Protein AF-A0A9E4XJD5-F1 (afdb_monomer)

Sequence (82 aa):
KTRFTVKFIERAANGQLKTVTHLSKLLKGALVRHLVSNSAEAGTAESALELVAGFSHPEGYVFRPELTAEVERATEIVFLRD

Secondary structure (DSSP, 8-state):
---EEEEEEEE-TTS-EEE--SSHHHHHHHHHHHHHHTTTT-SSHHHHHHHHHT-B-TTS-EE-GGG-EEETTEEEEEEEE-

Radius of gyration: 12.83 Å; Cα contacts (8 Å, |Δi|>4): 118; chains: 1; bounding box: 29×27×34 Å

Mean predicted aligned error: 4.0 Å

pLDDT: mean 90.01, std 6.78, range [60.28, 96.75]

Structure (mmCIF, N/CA/C/O backbone):
data_AF-A0A9E4XJD5-F1
#
_entry.id   AF-A0A9E4XJD5-F1
#
loop_
_atom_site.group_PDB
_atom_site.id
_atom_site.type_symbol
_atom_site.label_atom_id
_atom_site.label_alt_id
_atom_site.label_comp_id
_atom_site.label_asym_id
_atom_site.label_entity_id
_atom_site.label_seq_id
_atom_site.pdbx_PDB_ins_code
_atom_site.Cartn_x
_atom_site.Cartn_y
_atom_site.Cartn_z
_atom_site.occupancy
_atom_site.B_iso_or_equiv
_atom_site.auth_seq_id
_atom_site.auth_comp_id
_atom_site.auth_asym_id
_atom_site.auth_atom_id
_atom_site.pdbx_PDB_model_num
ATOM 1 N N . LYS A 1 1 ? 4.840 14.303 -14.400 1.00 60.28 1 LYS A N 1
ATOM 2 C CA . LYS A 1 1 ? 5.506 13.187 -13.684 1.00 60.28 1 LYS A CA 1
ATOM 3 C C . LYS A 1 1 ? 4.462 12.576 -12.760 1.00 60.28 1 LYS A C 1
ATOM 5 O O . LYS A 1 1 ? 3.953 13.312 -11.925 1.00 60.28 1 LYS A O 1
ATOM 10 N N . THR A 1 2 ? 4.074 1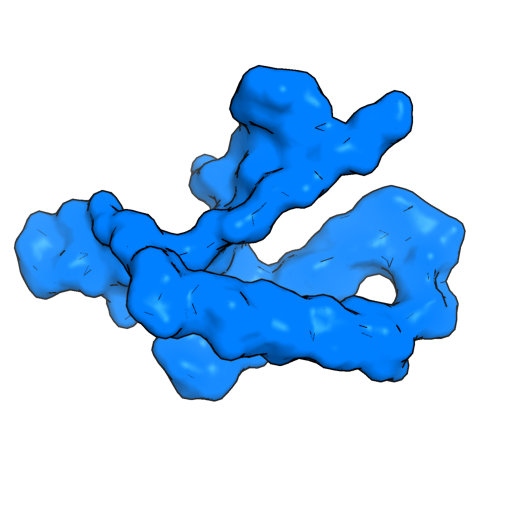1.321 -12.970 1.00 74.94 2 THR A N 1
ATOM 11 C CA . THR A 1 2 ? 3.037 10.652 -12.165 1.00 74.94 2 THR A CA 1
ATOM 12 C C . THR A 1 2 ? 3.547 10.466 -10.737 1.00 74.94 2 THR A C 1
ATOM 14 O O . THR A 1 2 ? 4.666 9.987 -10.548 1.00 74.94 2 THR A O 1
ATOM 17 N N . ARG A 1 3 ? 2.780 10.918 -9.738 1.00 85.94 3 ARG A N 1
ATOM 18 C CA . ARG A 1 3 ? 3.135 10.825 -8.315 1.00 85.94 3 ARG A CA 1
ATOM 19 C C . ARG A 1 3 ? 2.242 9.779 -7.661 1.00 85.94 3 ARG A C 1
ATOM 21 O O . ARG A 1 3 ? 1.028 9.870 -7.776 1.00 85.94 3 ARG A O 1
ATOM 28 N N . PHE A 1 4 ? 2.840 8.841 -6.938 1.00 87.81 4 PHE A N 1
ATOM 29 C CA . PHE A 1 4 ? 2.111 7.889 -6.104 1.00 87.81 4 PHE A CA 1
ATOM 30 C C . PHE A 1 4 ? 2.386 8.197 -4.636 1.00 87.81 4 PHE A C 1
ATOM 32 O O . PHE A 1 4 ? 3.530 8.463 -4.254 1.00 87.81 4 PHE A O 1
ATOM 39 N N . THR A 1 5 ? 1.347 8.173 -3.812 1.00 91.94 5 THR A N 1
ATOM 40 C CA . THR A 1 5 ? 1.468 8.163 -2.352 1.00 91.94 5 THR A CA 1
ATOM 41 C C . THR A 1 5 ? 0.943 6.832 -1.837 1.00 91.94 5 THR A C 1
ATOM 43 O O . THR A 1 5 ? 0.101 6.204 -2.465 1.00 91.94 5 THR A O 1
ATOM 46 N N . VAL A 1 6 ? 1.480 6.364 -0.711 1.00 93.19 6 VAL A N 1
ATOM 47 C CA . VAL A 1 6 ? 1.057 5.096 -0.105 1.00 93.19 6 VAL A CA 1
ATOM 48 C C . VAL A 1 6 ? 0.603 5.354 1.316 1.00 93.19 6 VAL A C 1
ATOM 50 O O . VAL A 1 6 ? 1.332 5.981 2.105 1.00 93.19 6 VAL A O 1
ATOM 53 N N . LYS A 1 7 ? -0.578 4.835 1.636 1.00 94.69 7 LYS A N 1
ATOM 54 C CA . LYS A 1 7 ? -1.226 4.956 2.932 1.00 94.69 7 LYS A CA 1
ATOM 55 C C . LYS A 1 7 ? -1.574 3.577 3.470 1.00 94.69 7 LYS A C 1
ATOM 57 O O . LYS A 1 7 ? -2.160 2.750 2.782 1.00 94.69 7 LYS A O 1
ATOM 62 N N . PHE A 1 8 ? -1.207 3.360 4.725 1.00 95.75 8 PHE A N 1
ATOM 63 C CA . PHE A 1 8 ? -1.555 2.161 5.472 1.00 95.75 8 PHE A CA 1
ATOM 64 C C . PHE A 1 8 ? -2.620 2.545 6.485 1.00 95.75 8 PHE A C 1
ATOM 66 O O . PHE A 1 8 ? -2.439 3.497 7.255 1.00 95.75 8 PHE A O 1
ATOM 73 N N . ILE A 1 9 ? -3.737 1.835 6.445 1.00 96.19 9 ILE A N 1
ATOM 74 C CA . ILE A 1 9 ? -4.868 2.049 7.332 1.00 96.19 9 ILE A CA 1
ATOM 75 C C . ILE A 1 9 ? -5.234 0.755 8.050 1.00 96.19 9 ILE A 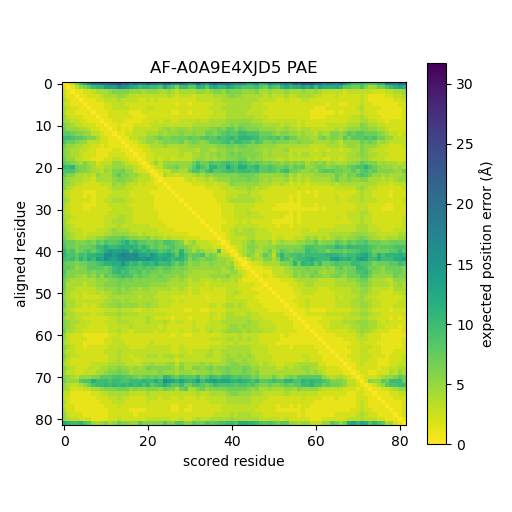C 1
ATOM 77 O O . ILE A 1 9 ? -4.953 -0.346 7.582 1.00 96.19 9 ILE A O 1
ATOM 81 N N . GLU A 1 10 ? -5.880 0.915 9.190 1.00 95.75 10 GLU A N 1
ATOM 82 C CA . GLU A 1 10 ? -6.382 -0.171 10.018 1.00 95.75 10 GLU A CA 1
ATOM 83 C C . GLU A 1 10 ? -7.857 0.033 10.312 1.00 95.75 10 GLU A C 1
ATOM 85 O O . GLU A 1 10 ? -8.297 1.167 10.544 1.00 95.75 10 GLU A O 1
ATOM 90 N N . ARG A 1 11 ? -8.607 -1.066 10.355 1.00 94.88 11 ARG A N 1
ATOM 91 C CA . ARG A 1 11 ? -9.955 -1.072 10.905 1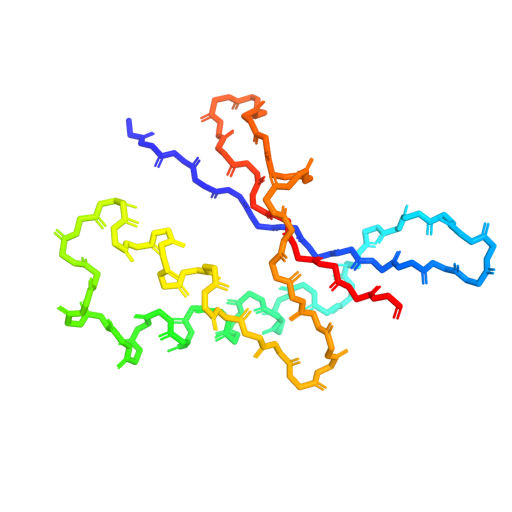.00 94.88 11 ARG A CA 1
ATOM 92 C C . ARG A 1 11 ? -9.873 -1.222 12.422 1.00 94.88 11 ARG A C 1
ATOM 94 O O . ARG A 1 11 ? -9.360 -2.195 12.957 1.00 94.88 11 ARG A O 1
ATOM 101 N N . ALA A 1 12 ? -10.361 -0.219 13.139 1.00 91.06 12 ALA A N 1
ATOM 102 C CA . ALA A 1 12 ? -10.506 -0.299 14.584 1.00 91.06 12 ALA A CA 1
ATOM 103 C C . ALA A 1 12 ? -11.699 -1.193 14.962 1.00 91.06 12 ALA A C 1
ATOM 105 O O . ALA A 1 12 ? -12.621 -1.382 14.171 1.00 91.06 12 ALA A O 1
ATOM 106 N N . ALA A 1 13 ? -11.739 -1.660 16.214 1.00 91.19 13 ALA A N 1
ATOM 107 C CA . ALA A 1 13 ? -12.819 -2.512 16.730 1.00 91.19 13 ALA A CA 1
ATOM 108 C C . ALA A 1 13 ? -14.230 -1.900 16.593 1.00 91.19 13 ALA A C 1
ATOM 110 O O . ALA A 1 13 ? -15.219 -2.619 16.527 1.00 91.19 13 ALA A O 1
ATOM 111 N N . ASN A 1 14 ? -14.332 -0.570 16.522 1.00 92.81 14 ASN A N 1
ATOM 112 C CA . ASN A 1 14 ? -15.587 0.152 16.289 1.00 92.81 14 ASN A CA 1
ATOM 113 C C . ASN A 1 14 ? -15.927 0.335 14.793 1.00 92.81 14 ASN A C 1
ATOM 115 O O . ASN A 1 14 ? -16.794 1.137 14.455 1.00 92.81 14 ASN A O 1
ATOM 119 N N . GLY A 1 15 ? -15.205 -0.336 13.893 1.00 91.94 15 GLY A N 1
ATOM 120 C CA . GLY A 1 15 ? -15.379 -0.271 12.443 1.00 91.94 15 GLY A CA 1
ATOM 121 C C . GLY A 1 15 ? -14.736 0.941 11.763 1.00 91.94 15 GLY A C 1
ATOM 122 O O . GLY A 1 15 ? -14.706 0.984 10.532 1.00 91.94 15 GLY A O 1
ATOM 123 N N . GLN A 1 16 ? -14.197 1.907 12.516 1.00 94.69 16 GLN A N 1
ATOM 124 C CA . GLN A 1 16 ? -13.582 3.105 11.940 1.00 94.69 16 GLN A CA 1
ATOM 125 C C . GLN A 1 16 ? -12.232 2.798 11.293 1.00 94.69 16 GLN A C 1
ATOM 127 O O . GLN A 1 16 ? -11.396 2.109 11.875 1.00 94.69 16 GLN A O 1
ATOM 132 N N . LEU A 1 17 ? -11.990 3.390 10.124 1.00 95.00 17 LEU A N 1
ATOM 133 C CA . LEU A 1 17 ? -10.698 3.333 9.448 1.00 95.00 17 LEU A CA 1
ATOM 134 C C . LEU A 1 17 ? -9.759 4.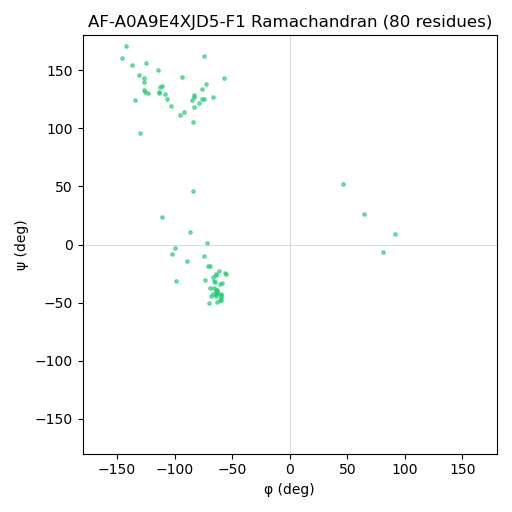404 10.009 1.00 95.00 17 LEU A C 1
ATOM 136 O O . LEU A 1 17 ? -10.114 5.582 10.075 1.00 95.00 17 LEU A O 1
ATOM 140 N N . LYS A 1 18 ? -8.548 4.006 10.402 1.00 94.31 18 LYS A N 1
ATOM 141 C CA . LYS A 1 18 ? -7.531 4.902 10.969 1.00 94.31 18 LYS A CA 1
ATOM 142 C C . LYS A 1 18 ? -6.224 4.787 10.208 1.00 94.31 18 LYS A C 1
ATOM 144 O O . LYS A 1 18 ? -5.805 3.695 9.850 1.00 94.31 18 LYS A O 1
ATOM 149 N N . THR A 1 19 ? -5.558 5.919 9.989 1.00 93.12 19 THR A N 1
ATOM 150 C CA . THR A 1 19 ? -4.220 5.925 9.379 1.00 93.12 19 THR A CA 1
ATOM 151 C C . THR A 1 19 ? -3.179 5.488 10.397 1.00 93.12 19 THR A C 1
ATOM 153 O O . THR A 1 19 ? -3.146 5.995 11.518 1.00 93.12 19 THR A O 1
ATOM 156 N N . VAL A 1 20 ? -2.291 4.592 9.982 1.00 89.12 20 VAL A N 1
ATOM 157 C CA . VAL A 1 20 ? -1.213 4.075 10.822 1.00 89.12 20 VAL A CA 1
ATOM 158 C C . VAL A 1 20 ? 0.052 4.871 10.557 1.00 89.12 20 VAL A C 1
ATOM 160 O O . VAL A 1 20 ? 0.645 4.764 9.484 1.00 89.12 20 VAL A O 1
ATOM 163 N N . THR A 1 21 ? 0.483 5.663 11.537 1.00 85.12 21 THR A N 1
ATOM 164 C CA . THR A 1 21 ? 1.642 6.566 11.411 1.00 85.12 21 THR A CA 1
ATOM 165 C C . THR A 1 21 ? 2.934 5.995 12.002 1.00 85.12 21 THR A C 1
ATOM 167 O O . THR A 1 21 ? 4.022 6.268 11.494 1.00 85.12 21 THR A O 1
ATOM 170 N N . HIS A 1 22 ? 2.836 5.170 13.048 1.00 87.00 22 HIS A N 1
ATOM 171 C CA . HIS A 1 22 ? 3.998 4.643 13.769 1.00 87.00 22 HIS A CA 1
ATOM 172 C C . HIS A 1 22 ? 4.757 3.561 12.978 1.00 87.00 22 HIS A C 1
ATOM 174 O O . HIS A 1 22 ? 5.982 3.501 13.057 1.00 87.00 22 HIS A O 1
ATOM 180 N N . LEU A 1 23 ? 4.063 2.782 12.134 1.00 89.69 23 LEU A N 1
ATOM 181 C CA . LEU A 1 23 ? 4.670 1.754 11.274 1.00 89.69 23 LEU A CA 1
ATOM 182 C C . LEU A 1 23 ? 4.883 2.189 9.821 1.00 89.69 23 LEU A C 1
ATOM 184 O O . LEU A 1 23 ? 5.466 1.431 9.047 1.00 89.69 23 LEU A O 1
ATOM 188 N N . SER A 1 24 ? 4.475 3.400 9.412 1.00 88.38 24 SER A N 1
ATOM 189 C CA . SER A 1 24 ? 4.465 3.742 7.979 1.00 88.38 24 SER A CA 1
ATOM 190 C C . SER A 1 24 ? 5.843 3.634 7.327 1.00 88.38 24 SER A C 1
ATOM 192 O O . SER A 1 24 ? 5.928 3.308 6.150 1.00 88.38 24 SER A O 1
ATOM 194 N N . LYS A 1 25 ? 6.928 3.919 8.062 1.00 92.06 25 LYS A N 1
ATOM 195 C CA . LYS A 1 25 ? 8.294 3.811 7.524 1.00 92.06 25 LYS A CA 1
ATOM 196 C C . LYS A 1 25 ? 8.678 2.357 7.253 1.00 92.06 25 LYS A C 1
ATOM 198 O O . LYS A 1 25 ? 9.213 2.064 6.189 1.00 92.06 25 LYS A O 1
ATOM 203 N N . LEU A 1 26 ? 8.365 1.464 8.192 1.00 94.81 26 LEU A N 1
ATOM 204 C CA . LEU A 1 26 ? 8.618 0.031 8.063 1.00 94.81 26 LEU A CA 1
ATOM 205 C C . LEU A 1 26 ? 7.816 -0.547 6.894 1.00 94.81 26 LEU A C 1
ATOM 207 O O . LEU A 1 26 ? 8.392 -1.169 6.007 1.00 94.81 26 LEU A O 1
ATOM 211 N N . LEU A 1 27 ? 6.516 -0.252 6.845 1.00 96.19 27 LEU A N 1
ATOM 212 C CA . LEU A 1 27 ? 5.609 -0.766 5.817 1.00 96.19 27 LEU A CA 1
ATOM 213 C C . LEU A 1 27 ? 5.980 -0.264 4.416 1.00 96.19 27 LEU A C 1
ATOM 215 O O . LEU A 1 27 ? 6.036 -1.044 3.468 1.00 96.19 27 LEU A O 1
ATOM 219 N N . LYS A 1 28 ? 6.330 1.023 4.282 1.00 94.88 28 LYS A N 1
ATOM 220 C CA . LYS A 1 28 ? 6.841 1.574 3.016 1.00 94.88 28 LYS A CA 1
ATOM 221 C C . LYS A 1 28 ? 8.173 0.942 2.618 1.00 94.88 28 LYS A C 1
ATOM 223 O O . LYS A 1 28 ? 8.374 0.665 1.443 1.00 94.88 28 LYS A O 1
ATOM 228 N N . GLY A 1 29 ? 9.066 0.684 3.574 1.00 96.06 29 GLY A N 1
ATOM 229 C CA . GLY A 1 29 ? 10.327 -0.011 3.316 1.00 96.06 29 GLY A CA 1
ATOM 230 C C . GLY A 1 29 ? 10.122 -1.444 2.820 1.00 96.06 29 GLY A C 1
ATOM 231 O O . GLY A 1 29 ? 10.798 -1.868 1.885 1.00 96.06 29 GLY A O 1
ATOM 232 N N . ALA A 1 30 ? 9.166 -2.174 3.400 1.00 96.25 30 ALA A N 1
ATOM 233 C CA . ALA A 1 30 ? 8.791 -3.512 2.952 1.00 96.25 30 ALA A CA 1
ATOM 234 C C . ALA A 1 30 ? 8.207 -3.499 1.531 1.00 96.25 30 ALA A C 1
ATOM 236 O O . ALA A 1 30 ? 8.627 -4.302 0.700 1.00 96.25 30 ALA A O 1
ATOM 237 N N . LEU A 1 31 ? 7.320 -2.544 1.228 1.00 95.31 31 LEU A N 1
ATOM 238 C CA . LEU A 1 31 ? 6.783 -2.357 -0.122 1.00 95.31 31 LEU A CA 1
ATOM 239 C C . LEU A 1 31 ? 7.894 -2.043 -1.132 1.00 95.31 31 LEU A C 1
ATOM 241 O O . LEU A 1 31 ? 7.980 -2.688 -2.170 1.00 95.31 31 LEU A O 1
ATOM 245 N N . VAL A 1 32 ? 8.793 -1.103 -0.821 1.00 93.69 32 VAL A N 1
ATOM 246 C CA . VAL A 1 32 ? 9.934 -0.790 -1.699 1.00 93.69 32 VAL A CA 1
ATOM 247 C C . VAL A 1 32 ? 10.814 -2.019 -1.912 1.00 93.69 32 VAL A C 1
ATOM 249 O O . VAL A 1 32 ? 11.209 -2.285 -3.041 1.00 93.69 32 VAL A O 1
ATOM 252 N N . ARG A 1 33 ? 11.094 -2.802 -0.862 1.00 94.75 33 ARG A N 1
ATOM 253 C CA . ARG A 1 33 ? 11.862 -4.047 -0.989 1.00 94.75 33 ARG A CA 1
ATOM 254 C C . ARG A 1 33 ? 11.176 -5.035 -1.929 1.00 94.75 33 ARG A C 1
ATOM 256 O O . ARG A 1 33 ? 11.851 -5.596 -2.780 1.00 94.75 33 ARG A O 1
ATOM 263 N N . HIS A 1 34 ? 9.862 -5.217 -1.804 1.00 93.69 34 HIS A N 1
ATOM 264 C CA . HIS A 1 34 ? 9.087 -6.066 -2.706 1.00 93.69 34 HIS A CA 1
ATOM 265 C C . HIS A 1 34 ? 9.184 -5.586 -4.161 1.00 93.69 34 HIS A C 1
ATOM 267 O O . HIS A 1 34 ? 9.496 -6.378 -5.043 1.00 93.69 34 HIS A O 1
ATOM 273 N N . LEU A 1 35 ? 9.006 -4.286 -4.411 1.00 91.06 35 LEU A N 1
ATOM 274 C CA . LEU A 1 35 ? 9.105 -3.718 -5.759 1.00 91.06 35 LEU A CA 1
ATOM 275 C C . LEU A 1 35 ? 10.509 -3.871 -6.359 1.00 91.06 35 LEU A C 1
ATOM 277 O O . LEU A 1 35 ? 10.649 -4.212 -7.528 1.00 91.06 35 LEU A O 1
ATOM 281 N N . VAL A 1 36 ? 11.559 -3.647 -5.565 1.00 90.75 36 VAL A N 1
ATOM 282 C CA . VAL A 1 36 ? 12.949 -3.795 -6.021 1.00 90.75 36 VAL A CA 1
ATOM 283 C C . VAL A 1 36 ? 13.274 -5.258 -6.331 1.00 90.75 36 VAL A C 1
ATOM 285 O O . VAL A 1 36 ? 13.881 -5.534 -7.367 1.00 90.75 36 VAL A O 1
ATOM 288 N N . SER A 1 37 ? 12.838 -6.193 -5.481 1.00 91.56 37 SER A N 1
ATOM 289 C CA . SER A 1 37 ? 13.053 -7.631 -5.686 1.00 91.56 37 SER A CA 1
ATOM 290 C C . SER A 1 37 ? 12.355 -8.181 -6.932 1.00 91.56 37 SER A C 1
ATOM 292 O O . SER A 1 37 ? 12.839 -9.155 -7.495 1.00 91.56 37 SER A O 1
ATOM 294 N N . ASN A 1 38 ? 11.268 -7.544 -7.376 1.00 88.50 38 ASN A N 1
ATOM 295 C CA . ASN A 1 38 ? 10.500 -7.937 -8.563 1.00 88.50 38 ASN A CA 1
ATOM 296 C C . ASN A 1 38 ? 10.637 -6.913 -9.707 1.00 88.50 38 ASN A C 1
ATOM 298 O O . ASN A 1 38 ? 9.784 -6.804 -10.582 1.00 88.50 38 ASN A O 1
ATOM 302 N N . SER A 1 39 ? 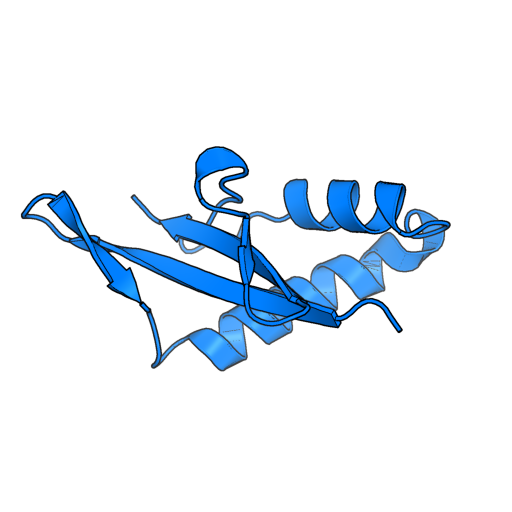11.720 -6.130 -9.714 1.00 82.50 39 SER A N 1
ATOM 303 C CA . SER A 1 39 ? 11.898 -5.012 -10.655 1.00 82.50 39 SER A CA 1
ATOM 304 C C . SER A 1 39 ? 11.930 -5.417 -12.134 1.00 82.50 39 SER A C 1
ATOM 306 O O . SER A 1 39 ? 11.599 -4.593 -12.984 1.00 82.50 39 SER A O 1
ATOM 308 N N . ALA A 1 40 ? 12.260 -6.673 -12.455 1.00 83.62 40 ALA A N 1
ATOM 309 C CA . ALA A 1 40 ? 12.195 -7.203 -13.820 1.00 83.62 40 ALA A CA 1
ATOM 310 C C . ALA A 1 40 ? 10.761 -7.233 -14.390 1.00 83.62 40 ALA A C 1
ATOM 312 O O . ALA A 1 40 ? 10.580 -7.150 -15.602 1.00 83.62 40 ALA A O 1
ATOM 313 N N . GLU A 1 41 ? 9.751 -7.306 -13.523 1.00 80.50 41 GLU A N 1
ATOM 314 C CA . GLU A 1 41 ? 8.327 -7.330 -13.881 1.00 80.50 41 GLU A CA 1
ATOM 315 C C . GLU A 1 41 ? 7.735 -5.904 -13.964 1.00 80.50 41 GLU A C 1
ATOM 317 O O . GLU A 1 41 ? 6.696 -5.666 -14.581 1.00 80.50 41 GLU A O 1
ATOM 322 N N . ALA A 1 42 ? 8.443 -4.899 -13.433 1.00 74.38 42 ALA A N 1
ATOM 323 C CA . ALA A 1 42 ? 8.045 -3.489 -13.420 1.00 74.38 42 ALA A CA 1
ATOM 324 C C . ALA A 1 42 ? 8.415 -2.748 -14.726 1.00 74.38 42 ALA A C 1
ATOM 326 O O . ALA A 1 42 ? 8.980 -1.654 -14.699 1.00 74.38 42 ALA A O 1
ATOM 327 N N . GLY A 1 43 ? 8.136 -3.352 -15.885 1.00 72.69 43 GLY A N 1
ATOM 328 C CA . GLY A 1 43 ? 8.462 -2.780 -17.197 1.00 72.69 43 GLY A CA 1
ATOM 329 C C . GLY A 1 43 ? 7.618 -1.561 -17.602 1.00 72.69 43 GLY A C 1
ATOM 330 O O . GLY A 1 43 ? 8.023 -0.804 -18.483 1.00 72.69 43 GLY A O 1
ATOM 331 N N . THR A 1 44 ? 6.458 -1.345 -16.971 1.00 79.38 44 THR A N 1
ATOM 332 C CA . THR A 1 44 ? 5.551 -0.216 -17.242 1.00 79.38 44 THR A CA 1
ATOM 333 C C . THR A 1 44 ? 4.909 0.309 -15.952 1.00 79.38 44 THR A C 1
ATOM 335 O O . THR A 1 44 ? 5.025 -0.299 -14.891 1.00 79.38 44 THR A O 1
ATOM 338 N N . ALA A 1 45 ? 4.207 1.447 -16.023 1.00 72.38 45 ALA A N 1
ATOM 339 C CA . ALA A 1 45 ? 3.437 1.953 -14.881 1.00 72.38 45 ALA A CA 1
ATOM 340 C C . ALA A 1 45 ? 2.273 1.024 -14.488 1.00 72.38 45 ALA A C 1
ATOM 342 O O . ALA A 1 45 ? 1.936 0.942 -13.310 1.00 72.38 45 ALA A O 1
ATOM 343 N N . GLU A 1 46 ?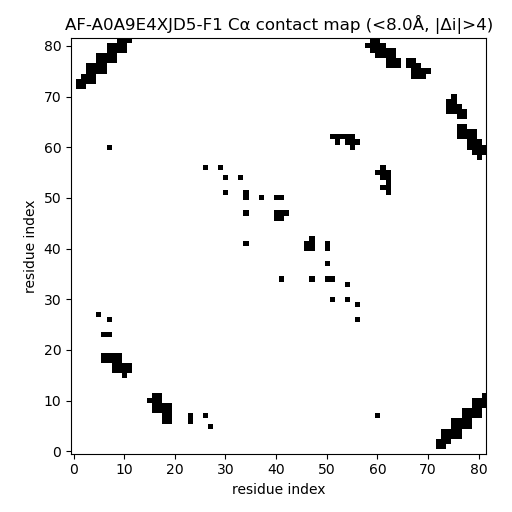 1.681 0.330 -15.460 1.00 78.19 46 GLU A N 1
ATOM 344 C CA . GLU A 1 46 ? 0.596 -0.629 -15.242 1.00 78.19 46 GLU A CA 1
ATOM 345 C C . GLU A 1 46 ? 1.115 -1.882 -14.533 1.00 78.19 46 GLU A C 1
ATOM 347 O O . GLU A 1 46 ? 0.633 -2.214 -13.454 1.00 78.19 46 GLU A O 1
ATOM 352 N N . SER A 1 47 ? 2.201 -2.479 -15.032 1.00 81.56 47 SER A N 1
ATOM 353 C CA . SER A 1 47 ? 2.814 -3.641 -14.376 1.00 81.56 47 SER A CA 1
ATOM 354 C C . SER A 1 47 ? 3.425 -3.298 -13.010 1.00 81.56 47 SER A C 1
ATOM 356 O O . SER A 1 47 ? 3.433 -4.116 -12.093 1.00 81.56 47 SER A O 1
ATOM 358 N N . ALA A 1 48 ? 3.865 -2.052 -12.803 1.00 80.75 48 ALA A N 1
ATOM 359 C CA . ALA A 1 48 ? 4.253 -1.575 -11.479 1.00 80.75 48 ALA A CA 1
ATOM 360 C C . ALA A 1 48 ? 3.063 -1.515 -10.505 1.00 80.75 48 ALA A C 1
ATOM 362 O O . ALA A 1 48 ? 3.233 -1.826 -9.327 1.00 80.75 48 ALA A O 1
ATOM 363 N N . LEU A 1 49 ? 1.867 -1.134 -10.964 1.00 82.88 49 LEU A N 1
ATOM 364 C CA . LEU A 1 49 ? 0.657 -1.162 -10.136 1.00 82.88 49 LEU A CA 1
ATOM 365 C C . LEU A 1 49 ? 0.209 -2.593 -9.832 1.00 82.88 49 LEU A C 1
ATOM 367 O O . LEU A 1 49 ? -0.201 -2.851 -8.704 1.00 82.88 49 LEU A O 1
ATOM 371 N N . GLU A 1 50 ? 0.340 -3.521 -10.780 1.00 88.19 50 GLU A N 1
ATOM 372 C CA . GLU A 1 50 ? 0.091 -4.950 -10.545 1.00 88.19 50 GLU A CA 1
ATOM 373 C C . GLU A 1 50 ? 1.022 -5.510 -9.460 1.00 88.19 50 GLU A C 1
ATOM 375 O O . GLU A 1 50 ? 0.563 -6.176 -8.532 1.00 88.19 50 GLU A O 1
ATOM 380 N N . LEU A 1 51 ? 2.310 -5.152 -9.496 1.00 89.75 51 LEU A N 1
ATOM 381 C CA . LEU A 1 51 ? 3.264 -5.510 -8.442 1.00 89.75 51 LEU A CA 1
ATOM 382 C C . LEU A 1 51 ? 2.904 -4.894 -7.086 1.00 89.75 51 LEU A C 1
ATOM 384 O O . LEU A 1 51 ? 3.031 -5.543 -6.050 1.00 89.75 51 LEU A O 1
ATOM 388 N N . VAL A 1 52 ? 2.427 -3.647 -7.064 1.00 92.19 52 VAL A N 1
ATOM 389 C CA . VAL A 1 52 ? 1.924 -3.036 -5.825 1.00 92.19 52 VAL A CA 1
ATOM 390 C C . VAL A 1 52 ? 0.684 -3.777 -5.315 1.00 92.19 52 VAL A C 1
ATOM 392 O O . VAL A 1 52 ? 0.575 -4.007 -4.112 1.00 92.19 52 VAL A O 1
ATOM 395 N N . ALA A 1 53 ? -0.230 -4.178 -6.200 1.00 91.44 53 ALA A N 1
ATOM 396 C CA . ALA A 1 53 ? -1.430 -4.928 -5.840 1.00 91.44 53 ALA A CA 1
ATOM 397 C C . ALA A 1 53 ? -1.108 -6.334 -5.306 1.00 91.44 53 ALA A C 1
ATOM 399 O O . ALA A 1 53 ? -1.811 -6.827 -4.424 1.00 91.44 53 ALA A O 1
ATOM 400 N N . GLY A 1 54 ? -0.025 -6.949 -5.790 1.00 92.06 54 GLY A N 1
ATOM 401 C CA . GLY A 1 54 ? 0.493 -8.232 -5.309 1.00 92.06 54 GLY A CA 1
ATOM 402 C C . GLY A 1 54 ? 1.201 -8.170 -3.950 1.00 92.06 54 GLY A C 1
ATOM 403 O O . GLY A 1 54 ? 1.499 -9.212 -3.365 1.00 92.06 54 GLY A O 1
ATOM 404 N N . PHE A 1 55 ? 1.464 -6.977 -3.409 1.00 95.25 55 PHE A N 1
ATOM 405 C CA . PHE A 1 55 ? 2.103 -6.840 -2.106 1.00 95.25 55 PHE A CA 1
ATOM 406 C C . PHE A 1 55 ? 1.142 -7.173 -0.953 1.00 95.25 55 PHE A C 1
ATOM 408 O O . PHE A 1 55 ? 0.103 -6.537 -0.767 1.00 95.25 55 PHE A O 1
ATOM 415 N N . SER A 1 56 ? 1.563 -8.104 -0.096 1.00 93.88 56 SER A N 1
ATOM 416 C CA . SER A 1 56 ? 0.948 -8.383 1.204 1.00 93.88 56 SER A CA 1
ATOM 417 C C . SER A 1 56 ? 1.999 -8.325 2.309 1.00 93.88 56 SER A C 1
ATOM 419 O O . SER A 1 56 ? 3.061 -8.942 2.187 1.00 93.88 56 SER A O 1
ATOM 421 N N . HIS A 1 57 ? 1.711 -7.628 3.408 1.00 94.69 57 HIS A N 1
ATOM 422 C CA . HIS A 1 57 ? 2.613 -7.583 4.562 1.00 94.69 57 HIS A CA 1
ATOM 423 C C . HIS A 1 57 ? 2.238 -8.657 5.602 1.00 94.69 57 HIS A C 1
ATOM 425 O O . HIS A 1 57 ? 1.045 -8.843 5.840 1.00 94.69 57 HIS A O 1
ATOM 431 N N . PRO A 1 58 ? 3.199 -9.297 6.303 1.00 93.44 58 PRO A N 1
ATOM 432 C CA . PRO A 1 58 ? 2.910 -10.268 7.372 1.00 93.44 58 PRO A CA 1
ATOM 433 C C . PRO A 1 58 ? 2.012 -9.743 8.504 1.00 93.44 58 PRO A C 1
ATOM 435 O O . PRO A 1 58 ? 1.297 -10.509 9.133 1.00 93.44 58 PRO A O 1
ATOM 438 N N . GLU A 1 59 ? 2.008 -8.428 8.727 1.00 91.50 59 GLU A N 1
ATOM 439 C CA . GLU A 1 59 ? 1.097 -7.745 9.668 1.00 91.50 59 GLU A CA 1
ATOM 440 C C . GLU A 1 59 ? -0.364 -7.682 9.173 1.00 91.50 59 GLU A C 1
ATOM 442 O O . GLU A 1 59 ? -1.200 -7.081 9.836 1.00 91.50 59 GLU A O 1
ATOM 447 N N . GLY A 1 60 ? -0.683 -8.245 8.003 1.00 94.69 60 GLY A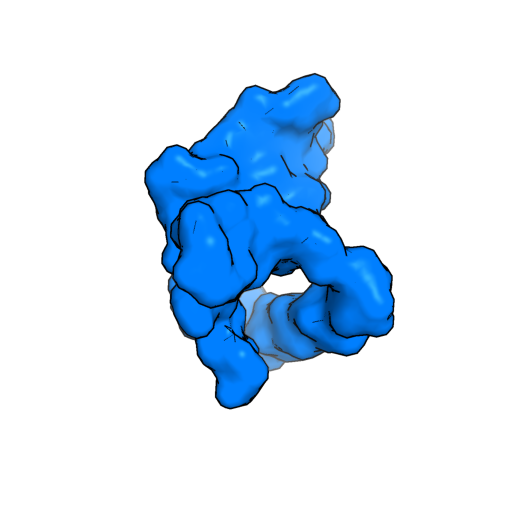 N 1
ATOM 448 C CA . GLY A 1 60 ? -2.046 -8.335 7.471 1.00 94.69 60 GLY A CA 1
ATOM 449 C C . GLY A 1 60 ? -2.482 -7.175 6.572 1.00 94.69 60 GLY A C 1
ATOM 450 O O . GLY A 1 60 ? -3.653 -7.099 6.213 1.00 94.69 60 GLY A O 1
ATOM 451 N N . TYR A 1 61 ? -1.575 -6.272 6.185 1.00 96.06 61 TYR A N 1
ATOM 452 C CA . TYR A 1 61 ? -1.905 -5.197 5.244 1.00 96.06 61 TYR A CA 1
ATOM 453 C C . TYR A 1 61 ? -1.983 -5.723 3.813 1.00 96.06 61 TYR A C 1
ATOM 455 O O . TYR A 1 61 ? -1.007 -6.277 3.299 1.00 96.06 61 TYR A O 1
ATOM 463 N 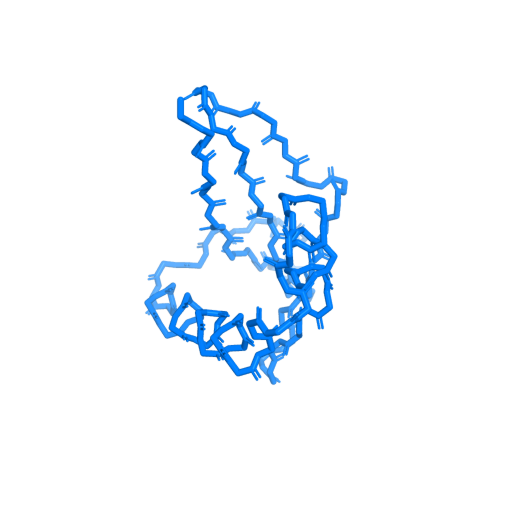N . VAL A 1 62 ? -3.121 -5.479 3.165 1.00 96.00 62 VAL A N 1
ATOM 464 C CA . VAL A 1 62 ? -3.412 -5.900 1.790 1.00 96.00 62 VAL A CA 1
ATOM 465 C C . VAL A 1 62 ? -3.949 -4.715 0.994 1.00 96.00 62 VAL A C 1
ATOM 467 O O . VAL A 1 62 ? -4.631 -3.847 1.544 1.00 96.00 62 VAL A O 1
ATOM 470 N N . PHE A 1 63 ? -3.625 -4.663 -0.296 1.00 96.25 63 PHE A N 1
ATOM 471 C CA . PHE A 1 63 ? -4.098 -3.621 -1.201 1.00 96.25 63 PHE A CA 1
ATOM 472 C C . PHE A 1 63 ? -5.638 -3.550 -1.239 1.00 96.25 63 PHE A C 1
ATOM 474 O O . PHE A 1 63 ? -6.332 -4.567 -1.133 1.00 96.25 63 PHE A O 1
ATOM 481 N N . ARG A 1 64 ? -6.174 -2.330 -1.355 1.00 95.62 64 ARG A N 1
ATOM 482 C CA . ARG A 1 64 ? -7.610 -2.046 -1.488 1.00 95.62 64 ARG A CA 1
ATOM 483 C C . ARG A 1 64 ? -7.838 -1.099 -2.673 1.00 95.62 64 ARG A C 1
ATOM 485 O O . ARG A 1 64 ? -7.677 0.119 -2.509 1.00 95.62 64 ARG A O 1
ATOM 492 N N . PRO A 1 65 ? -8.175 -1.619 -3.868 1.00 93.12 65 PRO A N 1
ATOM 493 C CA . PRO A 1 65 ? -8.419 -0.782 -5.042 1.00 93.12 65 PRO A CA 1
ATOM 494 C C . PRO A 1 65 ? -9.583 0.194 -4.835 1.00 93.12 65 PRO A C 1
ATOM 496 O O . PRO A 1 65 ? -9.517 1.327 -5.291 1.00 93.12 65 PRO A O 1
ATOM 499 N N . GLU A 1 66 ? -10.608 -0.197 -4.080 1.00 94.00 66 GLU A N 1
ATOM 500 C CA . GLU A 1 66 ? -11.795 0.609 -3.788 1.00 94.00 66 GLU A CA 1
ATOM 501 C C . GLU A 1 66 ? -11.525 1.815 -2.874 1.00 94.00 66 GLU A C 1
ATOM 503 O O . GLU A 1 66 ? -12.328 2.744 -2.823 1.00 94.00 66 GLU A O 1
ATOM 508 N N . LEU A 1 67 ? -10.397 1.812 -2.156 1.00 92.88 67 LEU A N 1
ATOM 509 C CA . LEU A 1 67 ? -9.938 2.937 -1.335 1.00 92.88 67 LEU A CA 1
ATOM 510 C C . LEU A 1 67 ? -8.821 3.739 -2.014 1.00 92.88 67 LEU A C 1
ATOM 512 O O . LEU A 1 67 ? -8.424 4.785 -1.503 1.00 92.88 67 LEU A O 1
ATOM 516 N N . THR A 1 68 ? -8.306 3.246 -3.141 1.00 92.31 68 THR A N 1
ATOM 517 C CA . THR A 1 68 ? -7.247 3.895 -3.909 1.00 92.31 68 THR A CA 1
ATOM 518 C C . THR A 1 68 ? -7.864 4.917 -4.851 1.00 92.31 68 THR A C 1
ATOM 520 O O . THR A 1 68 ? -8.746 4.594 -5.642 1.00 92.31 68 THR A O 1
ATOM 523 N N . ALA A 1 69 ? -7.414 6.165 -4.764 1.00 92.25 69 ALA A N 1
ATOM 524 C CA . ALA A 1 69 ? -8.024 7.269 -5.497 1.00 92.25 69 ALA A CA 1
ATOM 525 C C . ALA A 1 69 ? -6.990 8.308 -5.927 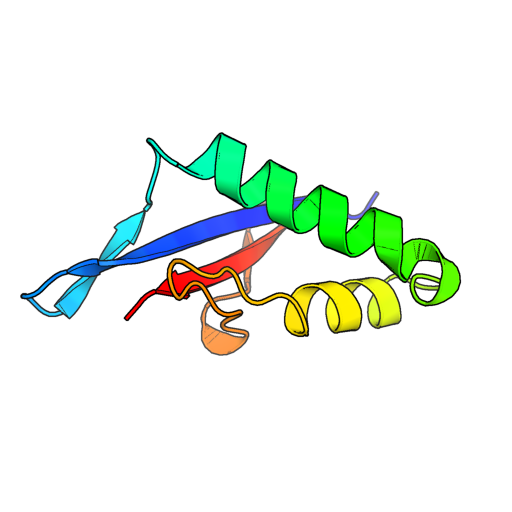1.00 92.25 69 ALA A C 1
ATOM 527 O O . ALA A 1 69 ? -5.895 8.403 -5.368 1.00 92.25 69 ALA A O 1
ATOM 528 N N . GLU A 1 70 ? -7.347 9.120 -6.918 1.00 90.56 70 GLU A N 1
ATOM 529 C CA . GLU A 1 70 ? -6.554 10.288 -7.277 1.00 90.56 70 GLU A CA 1
ATOM 530 C C . GLU A 1 70 ? -6.832 11.437 -6.294 1.00 90.56 70 GLU A C 1
ATOM 532 O O . GLU A 1 70 ? -7.968 11.871 -6.118 1.00 90.56 70 GLU A O 1
ATOM 537 N N . VAL A 1 71 ? -5.783 11.926 -5.634 1.00 87.69 71 VAL A N 1
ATOM 538 C CA . VAL A 1 71 ? -5.818 12.996 -4.635 1.00 87.69 71 VAL A CA 1
ATOM 539 C C . VAL A 1 71 ? -4.682 13.973 -4.923 1.00 87.69 71 VAL A C 1
ATOM 541 O O . VAL A 1 71 ? -3.516 13.589 -4.988 1.00 87.69 71 VAL A O 1
ATOM 544 N N . GLU A 1 72 ? -5.009 15.257 -5.094 1.00 80.94 72 GLU A N 1
ATOM 545 C CA . GLU A 1 72 ? -4.031 16.352 -5.222 1.00 80.94 72 GLU A CA 1
ATOM 546 C C . GLU A 1 72 ? -2.866 16.045 -6.189 1.00 80.94 72 GLU A C 1
ATOM 548 O O . GLU A 1 72 ? -1.684 16.180 -5.849 1.00 80.94 72 GLU A O 1
ATOM 553 N N . ARG A 1 73 ? -3.203 15.626 -7.419 1.00 85.50 73 ARG A N 1
ATOM 554 C CA . ARG A 1 73 ? -2.245 15.286 -8.495 1.00 85.50 73 ARG A CA 1
ATOM 555 C C . ARG A 1 73 ? -1.350 14.081 -8.177 1.00 85.50 73 ARG A C 1
ATOM 557 O O . ARG A 1 73 ? -0.218 13.992 -8.662 1.00 85.50 73 ARG A O 1
ATOM 564 N N . ALA A 1 74 ? -1.829 13.186 -7.325 1.00 88.94 74 ALA A N 1
ATOM 565 C CA . ALA A 1 74 ? -1.195 11.921 -7.008 1.00 88.94 74 ALA A CA 1
ATOM 566 C C . ALA A 1 74 ? -2.230 10.806 -6.965 1.00 88.94 74 ALA A C 1
ATOM 568 O O . ALA A 1 74 ? -3.381 11.051 -6.636 1.00 88.94 74 ALA A O 1
ATOM 569 N N . THR A 1 75 ? -1.812 9.575 -7.210 1.00 90.62 75 THR A N 1
ATOM 570 C CA . THR A 1 75 ? -2.633 8.406 -6.895 1.00 90.62 75 THR A CA 1
ATOM 571 C C . THR A 1 75 ? -2.275 7.942 -5.485 1.00 90.62 75 THR A C 1
ATOM 573 O O . THR A 1 75 ? -1.135 7.540 -5.239 1.00 90.62 75 THR A O 1
ATOM 576 N N . GLU A 1 76 ? -3.219 8.043 -4.547 1.00 93.44 76 GLU A N 1
ATOM 577 C CA . GLU A 1 76 ? -3.082 7.520 -3.186 1.00 93.44 76 GLU A CA 1
ATOM 578 C C . GLU A 1 76 ? -3.448 6.038 -3.179 1.00 93.44 76 GLU A C 1
ATOM 580 O O . GLU A 1 76 ? -4.616 5.677 -3.257 1.00 93.44 76 GLU A O 1
ATOM 585 N N . ILE A 1 77 ? -2.431 5.187 -3.082 1.00 94.19 77 ILE A N 1
ATOM 586 C CA . ILE A 1 77 ? -2.543 3.735 -2.968 1.00 94.19 77 ILE A CA 1
ATOM 587 C C . ILE A 1 77 ? -2.795 3.376 -1.506 1.00 94.19 77 ILE A C 1
ATOM 589 O O . ILE A 1 77 ? -2.022 3.764 -0.619 1.00 94.19 77 ILE A O 1
ATOM 593 N N . VAL A 1 78 ? -3.849 2.601 -1.257 1.00 95.75 78 VAL A N 1
ATOM 594 C CA . VAL A 1 78 ? -4.274 2.245 0.099 1.00 95.75 78 VAL A CA 1
ATOM 595 C C . VAL A 1 78 ? -4.097 0.756 0.374 1.00 95.75 78 VAL A C 1
ATOM 597 O O . VAL A 1 78 ? -4.544 -0.101 -0.386 1.00 95.75 78 VAL A O 1
ATOM 600 N N . PHE A 1 79 ? -3.477 0.468 1.516 1.00 96.75 79 PHE A N 1
ATOM 601 C CA . PHE A 1 79 ? -3.404 -0.860 2.110 1.00 96.75 79 PHE A CA 1
ATOM 602 C C . PHE A 1 79 ? -4.185 -0.880 3.422 1.00 96.75 79 PHE A C 1
ATOM 604 O O . PHE A 1 79 ? -3.968 -0.021 4.281 1.00 96.75 79 PHE A O 1
ATOM 611 N N . LEU A 1 80 ? -5.063 -1.868 3.590 1.00 96.25 80 LEU A N 1
ATOM 612 C CA . LEU A 1 80 ? -5.885 -2.058 4.784 1.00 96.25 80 LEU A CA 1
ATOM 613 C C . LEU A 1 80 ? -5.461 -3.322 5.525 1.00 96.25 80 LEU A C 1
ATOM 615 O O . LEU A 1 80 ? -5.278 -4.371 4.910 1.00 96.25 80 LEU A O 1
ATOM 619 N N . ARG A 1 81 ? -5.357 -3.202 6.846 1.00 95.25 81 ARG A N 1
ATOM 620 C CA . ARG A 1 81 ? -5.452 -4.321 7.781 1.00 95.25 81 ARG A CA 1
ATOM 621 C C . ARG A 1 81 ? -6.836 -4.279 8.430 1.00 95.25 81 ARG A C 1
ATOM 623 O O . ARG A 1 81 ? -7.185 -3.262 9.036 1.00 95.25 81 ARG A O 1
ATOM 630 N N . ASP A 1 82 ? -7.615 -5.337 8.240 1.00 86.56 82 ASP A N 1
ATOM 631 C CA . ASP A 1 82 ? -8.926 -5.505 8.882 1.00 86.56 82 ASP A CA 1
ATOM 632 C C . ASP A 1 82 ? -8.808 -5.932 10.354 1.00 86.56 82 ASP A C 1
ATOM 634 O O . ASP A 1 82 ? -7.769 -6.531 10.725 1.00 86.56 82 ASP A O 1
#

Foldseek 3Di:
DAAAAEWEWEQDPVRDIDTDDPCPVVVVVQLVVQCVVPVVQPPDPVSSVVSSQPDADPQQWHWDPVPFDDDPRYTYTYTYRD

Nearest PDB structures (foldseek):
  8dn6-assembly2_B  TM=4.299E-01  e=1.486E-01  Arabidopsis thaliana
  7xzi-assembly1_7  TM=2.859E-01  e=3.791E-01  Chlamydomonas reinhardtii
  1ox4-assembly1_A  TM=4.364E-01  e=8.786E+00  Saccharomyces cerevisiae
  1ox4-assembly2_B  TM=4.360E-01  e=8.786E+00  Saccharomyces cerevisiae

Solvent-accessible surface area (backbone atoms only — not comparable to full-atom values): 4774 Å² total; per-residue (Å²): 130,92,40,76,44,81,46,48,34,35,47,43,98,87,68,49,78,42,78,50,73,91,53,43,66,59,55,52,50,53,50,50,50,53,50,61,79,47,44,88,62,44,80,43,77,66,43,38,47,50,53,54,56,70,44,68,47,97,89,51,34,31,56,34,74,92,68,36,44,81,51,96,84,21,40,36,42,30,25,42,23,116